Protein AF-A0A9P3PP26-F1 (afdb_monomer)

Sequence (101 aa):
MPSQSNETSLSMTDEQSFSMNPPGIWIFNVGRTRASQIADGPNSEEELLPMFISTLQSIQKKGYIVLSATYSPQGADIFIQTDDEDWDDNVGSTTVTEGPA

Mean predicted aligned error: 13.35 Å

Foldseek 3Di:
DDDDDDPPPPPPPPPPPPPLPAAWEWEFAPEPQPTDIDTAGDPALVCQVVQLVVLVVQCVVVVWAWPDKDDDSRYIYTYTYDPDNCVRVRGGDPPVPPDDD

Structure (mmCIF, N/CA/C/O backbone):
data_AF-A0A9P3PP26-F1
#
_entry.id   AF-A0A9P3PP26-F1
#
loop_
_atom_site.group_PDB
_atom_site.id
_atom_site.type_symbol
_atom_site.label_atom_id
_atom_site.label_alt_id
_atom_site.label_comp_id
_atom_site.label_asym_id
_atom_site.label_entity_id
_atom_site.label_seq_id
_atom_site.pdbx_PDB_ins_code
_atom_site.Cartn_x
_atom_site.Cartn_y
_atom_site.Cartn_z
_atom_site.occupancy
_atom_site.B_iso_or_equiv
_atom_site.auth_seq_id
_atom_site.auth_comp_id
_atom_site.auth_asym_id
_atom_site.auth_atom_id
_atom_site.pdbx_PDB_model_num
ATOM 1 N N . MET A 1 1 ? 42.509 -53.061 -30.540 1.00 43.78 1 MET A N 1
ATOM 2 C CA . MET A 1 1 ? 41.118 -52.696 -30.207 1.00 43.78 1 MET A CA 1
ATOM 3 C C . MET A 1 1 ? 41.161 -51.457 -29.320 1.00 43.78 1 MET A C 1
ATOM 5 O O . MET A 1 1 ? 41.456 -51.620 -28.143 1.00 43.78 1 MET A O 1
ATOM 9 N N . PRO A 1 2 ? 40.993 -50.232 -29.843 1.00 41.47 2 PRO A N 1
ATOM 10 C CA . PRO A 1 2 ? 40.762 -49.070 -28.998 1.00 41.47 2 PRO A CA 1
ATOM 11 C C . PRO A 1 2 ? 39.254 -48.873 -28.796 1.00 41.47 2 PRO A C 1
ATOM 13 O O . PRO A 1 2 ? 38.486 -48.818 -29.755 1.00 41.47 2 PRO A O 1
ATOM 16 N N . SER A 1 3 ? 38.856 -48.827 -27.528 1.00 43.47 3 SER A N 1
ATOM 17 C CA . SER A 1 3 ? 37.501 -48.560 -27.055 1.00 43.47 3 SER A CA 1
ATOM 18 C C . SER A 1 3 ? 37.038 -47.174 -27.507 1.00 43.47 3 SER A C 1
ATOM 20 O O . SER A 1 3 ? 37.686 -46.178 -27.193 1.00 43.47 3 SER A O 1
ATOM 22 N N . GLN A 1 4 ? 35.924 -47.107 -28.237 1.00 43.84 4 GLN A N 1
ATOM 23 C CA . GLN A 1 4 ? 35.222 -45.853 -28.505 1.00 43.84 4 GLN A CA 1
ATOM 24 C C . GLN A 1 4 ? 34.392 -45.492 -27.271 1.00 43.84 4 GLN A C 1
ATOM 26 O O . GLN A 1 4 ? 33.438 -46.189 -26.927 1.00 43.84 4 GLN A O 1
ATOM 31 N N . SER A 1 5 ? 34.784 -44.421 -26.589 1.00 48.56 5 SER A N 1
ATOM 32 C CA . SER A 1 5 ? 33.974 -43.792 -25.551 1.00 48.56 5 SER A CA 1
ATOM 33 C C . SER A 1 5 ? 32.871 -42.985 -26.231 1.00 48.56 5 SER A C 1
ATOM 35 O O . SER A 1 5 ? 33.152 -42.033 -26.952 1.00 48.56 5 SER A O 1
ATOM 37 N N . ASN A 1 6 ? 31.623 -43.403 -26.023 1.00 43.19 6 ASN A N 1
ATOM 38 C CA . ASN A 1 6 ? 30.422 -42.675 -26.421 1.00 43.19 6 ASN A CA 1
ATOM 39 C C . ASN A 1 6 ? 30.389 -41.321 -25.692 1.00 43.19 6 ASN A C 1
ATOM 41 O O . ASN A 1 6 ? 30.181 -41.279 -24.479 1.00 43.19 6 ASN A O 1
ATOM 45 N N . GLU A 1 7 ? 30.568 -40.220 -26.418 1.00 45.91 7 GLU A N 1
ATOM 46 C CA . GLU A 1 7 ? 30.249 -38.881 -25.924 1.00 45.91 7 GLU A CA 1
ATOM 47 C C . GLU A 1 7 ? 28.742 -38.661 -26.084 1.00 45.91 7 GLU A C 1
ATOM 49 O O . GLU A 1 7 ? 28.241 -38.290 -27.145 1.00 45.91 7 GLU A O 1
ATOM 54 N N . THR A 1 8 ? 27.991 -38.941 -25.020 1.00 45.84 8 THR A N 1
ATOM 55 C CA . THR A 1 8 ?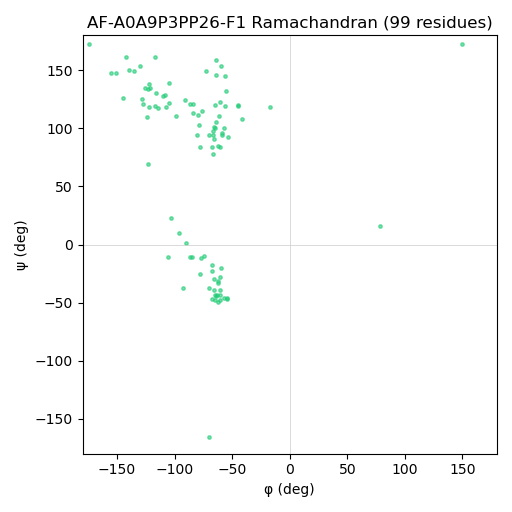 26.588 -38.536 -24.922 1.00 45.84 8 THR A CA 1
ATOM 56 C C . THR A 1 8 ? 26.546 -37.019 -24.752 1.00 45.84 8 THR A C 1
ATOM 58 O O . THR A 1 8 ? 26.671 -36.500 -23.644 1.00 45.84 8 THR A O 1
ATOM 61 N N . SER A 1 9 ? 26.388 -36.306 -25.866 1.00 47.62 9 SER A N 1
ATOM 62 C CA . SER A 1 9 ? 26.085 -34.877 -25.886 1.00 47.62 9 SER A CA 1
ATOM 63 C C . SER A 1 9 ? 24.684 -34.666 -25.308 1.00 47.62 9 SER A C 1
ATOM 65 O O . SER A 1 9 ? 23.682 -34.793 -26.010 1.00 47.62 9 SER A O 1
ATOM 67 N N . LEU A 1 10 ? 24.609 -34.390 -24.006 1.00 48.62 10 LEU A N 1
ATOM 68 C CA . LEU A 1 10 ? 23.396 -33.915 -23.348 1.00 48.62 10 LEU A CA 1
ATOM 69 C C . LEU A 1 10 ? 23.083 -32.517 -23.891 1.00 48.62 10 LEU A C 1
ATOM 71 O O . LEU A 1 10 ? 23.663 -31.524 -23.458 1.00 48.62 10 LEU A O 1
ATOM 75 N N . SER A 1 11 ? 22.180 -32.441 -24.866 1.00 49.34 11 SER A N 1
ATOM 76 C CA . SER A 1 11 ? 21.522 -31.190 -25.226 1.00 49.34 11 SER A CA 1
ATOM 77 C C . SER A 1 11 ? 20.669 -30.756 -24.035 1.00 49.34 11 SER A C 1
ATOM 79 O O . SER A 1 11 ? 19.584 -31.296 -23.820 1.00 49.34 11 SER A O 1
ATOM 81 N N . MET A 1 12 ? 21.176 -29.816 -23.236 1.00 49.38 12 MET A N 1
ATOM 82 C CA . MET A 1 12 ? 20.381 -29.102 -22.239 1.00 49.38 12 MET A CA 1
ATOM 83 C C . MET A 1 12 ? 19.357 -28.222 -22.964 1.00 49.38 12 MET A C 1
ATOM 85 O O . MET A 1 12 ? 19.585 -27.043 -23.216 1.00 49.38 12 MET A O 1
ATOM 89 N N . THR A 1 13 ? 18.229 -28.815 -23.340 1.00 51.56 13 THR A N 1
ATOM 90 C CA . THR A 1 13 ? 16.962 -28.099 -23.486 1.00 51.56 13 THR A CA 1
ATOM 91 C C . THR A 1 13 ? 16.402 -27.883 -22.090 1.00 51.56 13 THR A C 1
ATOM 93 O O . THR A 1 13 ? 15.594 -28.672 -21.618 1.00 51.56 13 THR A O 1
ATOM 96 N N . ASP A 1 14 ? 16.862 -26.825 -21.436 1.00 46.94 14 ASP A N 1
ATOM 97 C CA . ASP A 1 14 ? 16.159 -26.208 -20.316 1.00 46.94 14 ASP A CA 1
ATOM 98 C C . ASP A 1 14 ? 15.949 -24.741 -20.689 1.00 46.94 14 ASP A C 1
ATOM 100 O O . ASP A 1 14 ? 16.541 -23.824 -20.122 1.00 46.94 14 ASP A O 1
ATOM 104 N N . GLU A 1 15 ? 15.083 -24.511 -21.679 1.00 47.72 15 GLU A N 1
ATOM 105 C CA . GLU A 1 15 ? 14.324 -23.264 -21.710 1.00 47.72 15 GLU A CA 1
ATOM 106 C C . GLU A 1 15 ? 13.375 -23.313 -20.510 1.00 47.72 15 GLU A C 1
ATOM 108 O O . GLU A 1 15 ? 12.197 -23.652 -20.620 1.00 47.72 15 GLU A O 1
ATOM 113 N N . GLN A 1 16 ? 13.930 -23.040 -19.324 1.00 44.12 16 GLN A N 1
ATOM 114 C CA . GLN A 1 16 ? 13.152 -22.637 -18.169 1.00 44.12 16 GLN A CA 1
ATOM 115 C C . GLN A 1 16 ? 12.388 -21.402 -18.614 1.00 44.12 16 GLN A C 1
ATOM 117 O O . GLN A 1 16 ? 12.934 -20.302 -18.696 1.00 44.12 16 GLN A O 1
ATOM 122 N N . SER A 1 17 ? 11.118 -21.603 -18.944 1.00 45.25 17 SER A N 1
ATOM 123 C CA . SER A 1 17 ? 10.129 -20.549 -18.977 1.00 45.25 17 SER A CA 1
ATOM 124 C C . SER A 1 17 ? 10.170 -19.878 -17.607 1.00 45.25 17 SER A C 1
ATOM 126 O O . SER A 1 17 ? 9.522 -20.339 -16.663 1.00 45.25 17 SER A O 1
ATOM 128 N N . PHE A 1 18 ? 10.975 -18.824 -17.471 1.00 41.88 18 PHE A N 1
ATOM 129 C CA . PHE A 1 18 ? 10.797 -17.850 -16.414 1.00 41.88 18 PHE A CA 1
ATOM 130 C C . PHE A 1 18 ? 9.390 -17.319 -16.637 1.00 41.88 18 PHE A C 1
ATOM 132 O O . PHE A 1 18 ? 9.154 -16.467 -17.490 1.00 41.88 18 PHE A O 1
ATOM 139 N N . SER A 1 19 ? 8.430 -17.890 -15.916 1.00 42.44 19 SER A N 1
ATOM 140 C CA . SER A 1 19 ? 7.175 -17.222 -15.640 1.00 42.44 19 SER A CA 1
ATOM 141 C C . SER A 1 19 ? 7.574 -15.970 -14.872 1.00 42.44 19 SER A C 1
ATOM 143 O O . SER A 1 19 ? 7.651 -15.995 -13.645 1.00 42.44 19 SER A O 1
ATOM 145 N N . MET A 1 20 ? 7.941 -14.911 -15.600 1.00 48.31 20 MET A N 1
ATOM 146 C CA . MET A 1 20 ? 8.041 -13.560 -15.076 1.00 48.31 20 MET A CA 1
ATOM 147 C C . MET A 1 20 ? 6.627 -13.216 -14.634 1.00 48.31 20 MET A C 1
ATOM 149 O O . MET A 1 20 ? 5.836 -12.675 -15.400 1.00 48.31 20 MET A O 1
ATOM 153 N N . ASN A 1 21 ? 6.276 -13.619 -13.412 1.00 60.00 21 ASN A N 1
ATOM 154 C CA . ASN A 1 21 ? 5.195 -12.954 -12.721 1.00 60.00 21 ASN A CA 1
ATOM 155 C C . ASN A 1 21 ? 5.612 -11.483 -12.685 1.00 60.00 21 ASN A C 1
ATOM 157 O O . ASN A 1 21 ? 6.710 -11.200 -12.193 1.00 60.00 21 ASN A O 1
ATOM 161 N N . PRO A 1 22 ? 4.821 -10.580 -13.282 1.00 65.00 22 PRO A N 1
ATOM 162 C CA . PRO A 1 22 ? 5.158 -9.171 -13.271 1.00 65.00 22 PRO A CA 1
ATOM 163 C C . PRO A 1 22 ? 5.314 -8.712 -11.814 1.00 65.00 22 PRO A C 1
ATOM 165 O O . PRO A 1 22 ? 4.611 -9.231 -10.935 1.00 65.00 22 PRO A O 1
ATOM 168 N N . PRO A 1 23 ? 6.248 -7.787 -11.537 1.00 75.06 23 PRO A N 1
ATOM 169 C CA . PRO A 1 23 ? 6.408 -7.242 -10.200 1.00 75.06 23 PRO A CA 1
ATOM 170 C C . PRO A 1 23 ? 5.073 -6.655 -9.732 1.00 75.06 23 PRO A C 1
ATOM 172 O O . PRO A 1 23 ? 4.398 -5.942 -10.470 1.00 75.06 23 PRO A O 1
ATOM 175 N N . GLY A 1 24 ? 4.677 -6.996 -8.509 1.00 84.38 24 GLY A N 1
ATOM 176 C CA . GLY A 1 24 ? 3.370 -6.654 -7.957 1.00 84.38 24 GLY A CA 1
ATOM 177 C C . GLY A 1 24 ? 3.482 -6.025 -6.580 1.00 84.38 24 GLY A C 1
ATOM 178 O O . GLY A 1 24 ? 4.438 -6.276 -5.847 1.00 84.38 24 GLY A O 1
ATOM 179 N N . ILE A 1 25 ? 2.494 -5.214 -6.234 1.00 86.56 25 ILE A N 1
ATOM 180 C CA . ILE A 1 25 ? 2.277 -4.666 -4.904 1.00 86.56 25 ILE A CA 1
ATOM 181 C C . ILE A 1 25 ? 1.113 -5.418 -4.291 1.00 86.56 25 ILE A C 1
ATOM 183 O O . ILE A 1 25 ? 0.007 -5.418 -4.831 1.00 86.56 25 ILE A O 1
ATOM 187 N N . TRP A 1 26 ? 1.377 -6.031 -3.148 1.00 86.88 26 TRP A N 1
ATOM 188 C CA . TRP A 1 26 ? 0.399 -6.770 -2.379 1.00 86.88 26 TRP A CA 1
ATOM 189 C C . TRP A 1 26 ? 0.047 -6.006 -1.120 1.00 86.88 26 TRP A C 1
ATOM 191 O O . TRP A 1 26 ? 0.926 -5.593 -0.364 1.00 86.88 26 TRP A O 1
ATOM 201 N N . ILE A 1 27 ? -1.245 -5.816 -0.886 1.00 88.06 27 ILE A N 1
ATOM 202 C CA . ILE A 1 27 ? -1.739 -5.109 0.294 1.00 88.06 27 ILE A CA 1
ATOM 203 C C . ILE A 1 27 ? -2.550 -6.080 1.133 1.00 88.06 27 ILE A C 1
ATOM 205 O O . ILE A 1 27 ? -3.429 -6.764 0.613 1.00 88.06 27 ILE A O 1
ATOM 209 N N . PHE A 1 28 ? -2.247 -6.130 2.425 1.00 87.38 28 PHE A N 1
ATOM 210 C CA . PHE A 1 28 ? -2.859 -7.029 3.390 1.00 87.38 28 PHE A CA 1
ATOM 211 C C . PHE A 1 28 ? -3.490 -6.216 4.514 1.00 87.38 28 PHE A C 1
ATOM 213 O O . PHE A 1 28 ? -2.779 -5.546 5.266 1.00 87.38 28 PHE A O 1
ATOM 220 N N . ASN A 1 29 ? -4.806 -6.318 4.687 1.00 87.94 29 ASN A N 1
ATOM 221 C CA . ASN A 1 29 ? -5.446 -5.852 5.914 1.00 87.94 29 ASN A CA 1
ATOM 222 C C . ASN A 1 29 ? -5.369 -6.946 6.985 1.00 87.94 29 ASN A C 1
ATOM 224 O O . ASN A 1 29 ? -5.974 -8.008 6.847 1.00 87.94 29 ASN A O 1
ATOM 228 N N . VAL A 1 30 ? -4.607 -6.701 8.050 1.00 84.94 30 VAL A N 1
ATOM 229 C CA . VAL A 1 30 ? -4.449 -7.643 9.174 1.00 84.94 30 VAL A CA 1
ATOM 230 C C . VAL A 1 30 ? -5.394 -7.342 10.348 1.00 84.94 30 VAL A C 1
ATOM 232 O O . VAL A 1 30 ? -5.243 -7.915 11.428 1.00 84.94 30 VAL A O 1
ATOM 235 N N . GLY A 1 31 ? -6.353 -6.429 10.154 1.00 72.94 31 GLY A N 1
ATOM 236 C CA . GLY A 1 31 ? -7.411 -6.099 11.109 1.00 72.94 31 GLY A CA 1
ATOM 237 C C . GLY A 1 31 ? -8.470 -7.200 11.282 1.00 72.94 31 GLY A C 1
ATOM 238 O O . GLY A 1 31 ? -8.287 -8.357 10.904 1.00 72.94 31 GLY A O 1
ATOM 239 N N . ARG A 1 32 ? -9.612 -6.849 11.896 1.00 63.88 32 ARG A N 1
ATOM 240 C CA . ARG A 1 32 ? -10.734 -7.791 12.129 1.00 63.88 32 ARG A CA 1
ATOM 241 C C . ARG A 1 32 ? -11.425 -8.235 10.837 1.00 63.88 32 ARG A C 1
ATOM 243 O O . ARG A 1 32 ? -12.067 -9.287 10.811 1.00 63.88 32 ARG A O 1
ATOM 250 N N . THR A 1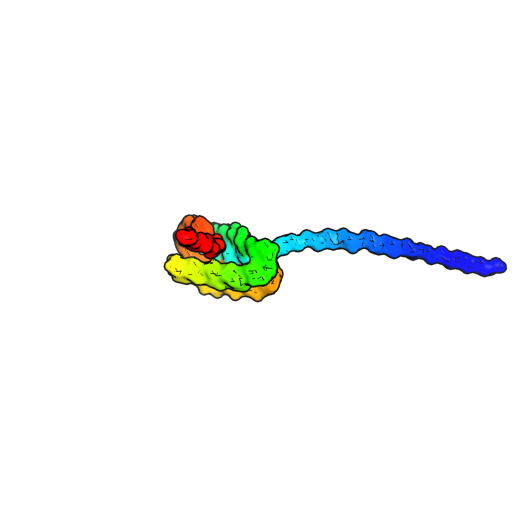 33 ? -11.295 -7.440 9.789 1.00 55.78 33 THR A N 1
ATOM 251 C CA . THR A 1 33 ? -11.791 -7.684 8.442 1.00 55.78 33 THR A CA 1
ATOM 252 C C . THR A 1 33 ? -10.841 -8.653 7.746 1.00 55.78 33 THR A C 1
ATOM 254 O O . THR A 1 33 ? -9.724 -8.305 7.389 1.00 55.78 33 THR A O 1
ATOM 257 N N . ARG A 1 34 ? -11.280 -9.918 7.661 1.00 54.84 34 ARG A N 1
ATOM 258 C CA . ARG A 1 34 ? -10.662 -11.048 6.939 1.00 54.84 34 ARG A CA 1
ATOM 259 C C . ARG A 1 34 ? -9.629 -10.590 5.901 1.00 54.84 34 ARG A C 1
ATOM 261 O O . ARG A 1 34 ? -9.998 -9.897 4.957 1.00 54.84 34 ARG A O 1
ATOM 268 N N . ALA A 1 35 ? -8.376 -11.012 6.082 1.00 55.72 35 ALA A N 1
ATOM 269 C CA . ALA A 1 35 ? -7.256 -10.680 5.207 1.00 55.72 35 ALA A CA 1
ATOM 270 C C . ALA A 1 35 ? -7.660 -10.746 3.729 1.00 55.72 35 ALA A C 1
ATOM 272 O O . ALA A 1 35 ? -7.901 -11.829 3.198 1.00 55.72 35 ALA A O 1
ATOM 273 N N . SER A 1 36 ? -7.774 -9.578 3.099 1.00 62.72 36 SER A N 1
ATOM 274 C CA . SER A 1 36 ? -7.989 -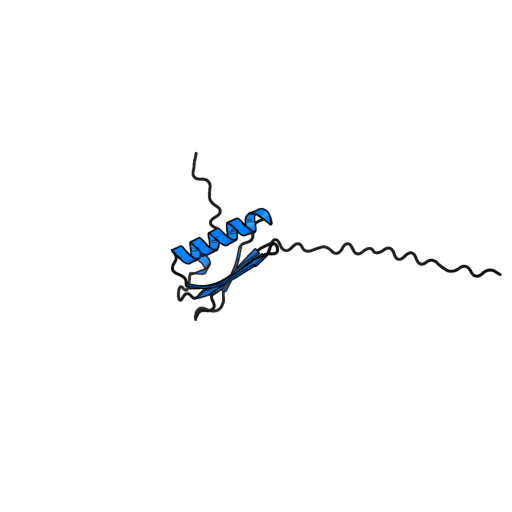9.456 1.659 1.00 62.72 36 SER A CA 1
ATOM 275 C C . SER A 1 36 ? -6.670 -9.026 1.028 1.00 62.72 36 SER A C 1
ATOM 277 O O . SER A 1 36 ? -5.907 -8.272 1.633 1.00 62.72 36 SER A O 1
ATOM 279 N N . GLN A 1 37 ? -6.369 -9.621 -0.122 1.00 65.56 37 GLN A N 1
ATOM 280 C CA . GLN A 1 37 ? -5.119 -9.474 -0.856 1.00 65.56 37 GLN A CA 1
ATOM 281 C C . GLN A 1 37 ? -5.457 -8.838 -2.198 1.00 65.56 37 GLN A C 1
ATOM 283 O O . GLN A 1 37 ? -6.198 -9.425 -2.985 1.00 65.56 37 GLN A O 1
ATOM 288 N N . ILE A 1 38 ? -4.894 -7.666 -2.460 1.00 67.38 38 ILE A N 1
ATOM 289 C CA . ILE A 1 38 ? -4.999 -6.995 -3.758 1.00 67.38 38 ILE A CA 1
ATOM 290 C C . ILE A 1 38 ? -3.621 -7.047 -4.389 1.00 67.38 38 ILE A C 1
ATOM 292 O O . ILE A 1 38 ? -2.650 -6.681 -3.729 1.00 67.38 38 ILE A O 1
ATOM 296 N N . ALA A 1 39 ? -3.545 -7.538 -5.624 1.00 68.12 39 ALA A N 1
ATOM 297 C CA . ALA A 1 39 ? -2.356 -7.428 -6.456 1.00 68.12 39 ALA A CA 1
ATOM 298 C C . ALA A 1 39 ? -2.562 -6.264 -7.417 1.00 68.12 39 ALA A C 1
ATOM 300 O O . ALA A 1 39 ? -3.358 -6.382 -8.346 1.00 68.12 39 ALA A O 1
ATOM 301 N N . ASP A 1 40 ? -1.818 -5.184 -7.216 1.00 66.69 40 ASP A N 1
ATOM 302 C CA . ASP A 1 40 ? -1.651 -4.138 -8.221 1.00 66.69 40 ASP A CA 1
ATOM 303 C C . ASP A 1 40 ? -0.189 -4.134 -8.640 1.00 66.69 40 ASP A C 1
ATOM 305 O O . ASP A 1 40 ? 0.697 -3.921 -7.818 1.00 66.69 40 ASP A O 1
ATOM 309 N N . GLY A 1 41 ? 0.090 -4.422 -9.906 1.00 64.81 41 GLY A N 1
ATOM 310 C CA . GLY A 1 41 ? 1.454 -4.493 -10.415 1.00 64.81 41 GLY A CA 1
ATOM 311 C C . GLY A 1 41 ? 1.640 -3.585 -11.619 1.00 64.81 41 GLY A C 1
A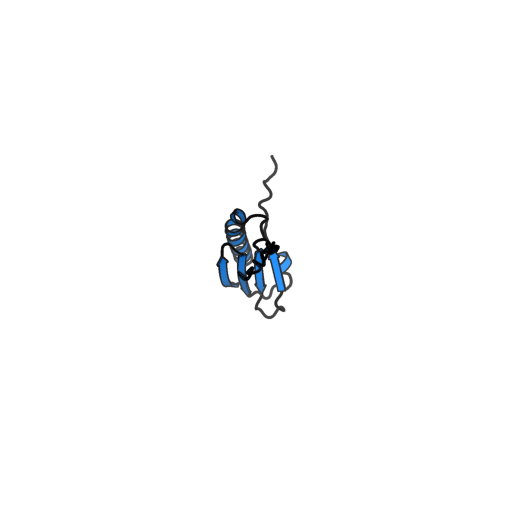TOM 312 O O . GLY A 1 41 ? 0.787 -3.595 -12.510 1.00 64.81 41 GLY A O 1
ATOM 313 N N . PRO A 1 42 ? 2.725 -2.802 -11.685 1.00 68.25 42 PRO A N 1
ATOM 314 C CA . PRO A 1 42 ? 3.095 -2.157 -12.933 1.00 68.25 42 PRO A CA 1
ATOM 315 C C . PRO A 1 42 ? 3.458 -3.184 -14.013 1.00 68.25 42 PRO A C 1
ATOM 317 O O . PRO A 1 42 ? 3.887 -4.303 -13.730 1.00 68.25 42 PRO A O 1
ATOM 320 N N . ASN A 1 43 ? 3.383 -2.762 -15.276 1.00 68.19 43 ASN A N 1
ATOM 321 C CA . ASN A 1 43 ? 3.861 -3.580 -16.397 1.00 68.19 43 ASN A CA 1
ATOM 322 C C . ASN A 1 43 ? 5.400 -3.610 -16.490 1.00 68.19 43 ASN A C 1
ATOM 324 O O . ASN A 1 43 ? 5.951 -4.370 -17.286 1.00 68.19 43 ASN A O 1
ATOM 328 N N . SER A 1 44 ? 6.094 -2.772 -15.710 1.00 72.19 44 SER A N 1
ATOM 329 C CA . SER A 1 44 ? 7.550 -2.635 -15.706 1.00 72.19 44 SER A CA 1
ATOM 330 C C . SER A 1 44 ? 8.113 -2.468 -14.288 1.00 72.19 44 SER A C 1
ATOM 332 O O . SER A 1 44 ? 7.473 -1.898 -13.406 1.00 72.19 44 SER A O 1
ATOM 334 N N . GLU A 1 45 ? 9.346 -2.934 -14.061 1.00 75.69 45 GLU A N 1
ATOM 335 C CA . GLU A 1 45 ? 10.047 -2.771 -12.774 1.00 75.69 45 GLU A CA 1
ATOM 336 C C . GLU A 1 45 ? 10.285 -1.291 -12.414 1.00 75.69 45 GLU A C 1
ATOM 338 O O . GLU A 1 45 ? 10.270 -0.924 -11.239 1.00 75.69 45 GLU A O 1
ATOM 343 N N . GLU A 1 46 ? 10.463 -0.423 -13.415 1.00 81.25 46 GLU A N 1
ATOM 344 C CA . GLU A 1 46 ? 10.716 1.014 -13.230 1.00 81.25 46 GLU A CA 1
ATOM 345 C C . GLU A 1 46 ? 9.517 1.751 -12.613 1.00 81.25 46 GLU A C 1
ATOM 347 O O . GLU A 1 46 ? 9.682 2.723 -11.873 1.00 81.25 46 GLU A O 1
ATOM 352 N N . GLU A 1 47 ? 8.305 1.262 -12.870 1.00 84.38 47 GLU A N 1
ATOM 353 C CA . GLU A 1 47 ? 7.057 1.824 -12.352 1.00 84.38 47 GLU A CA 1
ATOM 354 C C . GLU A 1 47 ? 6.703 1.309 -10.944 1.00 84.38 47 GLU A C 1
ATOM 356 O O . GLU A 1 47 ? 5.831 1.881 -10.283 1.00 84.38 47 GLU A O 1
ATOM 361 N N . LEU A 1 48 ? 7.405 0.287 -10.434 1.00 86.31 48 LEU A N 1
ATOM 362 C CA . LEU A 1 48 ? 7.083 -0.349 -9.151 1.00 86.31 48 LEU A CA 1
ATOM 363 C C . LEU A 1 48 ? 7.321 0.576 -7.964 1.00 86.31 48 LEU A C 1
ATOM 365 O O . LEU A 1 48 ? 6.461 0.695 -7.094 1.00 86.31 48 LEU A O 1
ATOM 369 N N . LEU A 1 49 ? 8.470 1.253 -7.921 1.00 88.06 49 LEU A N 1
ATOM 370 C CA . LEU A 1 49 ? 8.779 2.181 -6.834 1.00 88.06 49 LEU A CA 1
ATOM 371 C C . LEU A 1 49 ? 7.826 3.394 -6.818 1.00 88.06 49 LEU A C 1
ATOM 373 O O . LEU A 1 49 ? 7.288 3.693 -5.747 1.00 88.06 49 LEU A O 1
ATOM 377 N N . PRO A 1 50 ? 7.556 4.075 -7.954 1.00 88.81 50 PRO A N 1
ATOM 378 C CA . PRO A 1 50 ? 6.521 5.106 -8.018 1.00 88.81 50 PRO A CA 1
ATOM 379 C C . PRO A 1 50 ? 5.146 4.615 -7.553 1.00 88.81 50 PRO A C 1
ATOM 381 O O . PRO A 1 50 ? 4.498 5.293 -6.750 1.00 88.81 50 PRO A O 1
ATOM 384 N N . MET A 1 51 ? 4.712 3.435 -8.008 1.00 87.56 51 MET A N 1
ATOM 385 C CA . MET A 1 51 ? 3.418 2.871 -7.627 1.00 87.56 51 MET A CA 1
ATOM 386 C C . MET A 1 51 ? 3.373 2.546 -6.128 1.00 87.56 51 MET A C 1
ATOM 388 O O . MET A 1 51 ? 2.426 2.939 -5.455 1.00 87.56 51 MET A O 1
ATOM 392 N N . PHE A 1 52 ? 4.430 1.952 -5.571 1.00 89.62 52 PHE A N 1
ATOM 393 C CA . PHE A 1 52 ? 4.560 1.672 -4.138 1.00 89.62 52 PHE A CA 1
ATOM 394 C C . PHE A 1 52 ? 4.429 2.929 -3.279 1.00 89.62 52 PHE A C 1
ATOM 396 O O . PHE A 1 52 ? 3.669 2.947 -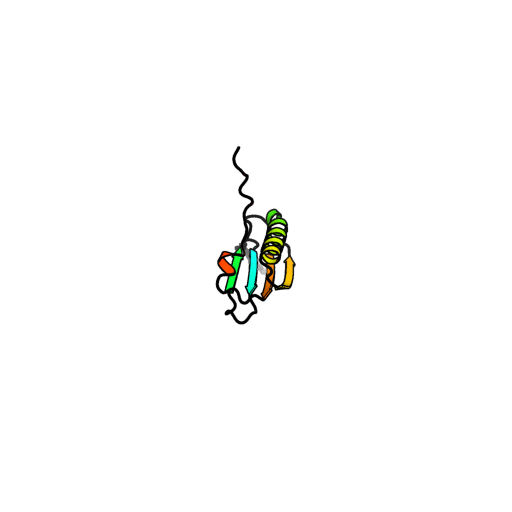2.307 1.00 89.62 52 PHE A O 1
ATOM 403 N N . ILE A 1 53 ? 5.106 4.009 -3.667 1.00 91.56 53 ILE A N 1
ATOM 404 C CA . ILE A 1 53 ? 5.003 5.297 -2.974 1.00 91.56 53 ILE A CA 1
ATOM 405 C C . ILE A 1 53 ? 3.577 5.859 -3.082 1.00 91.56 53 ILE A C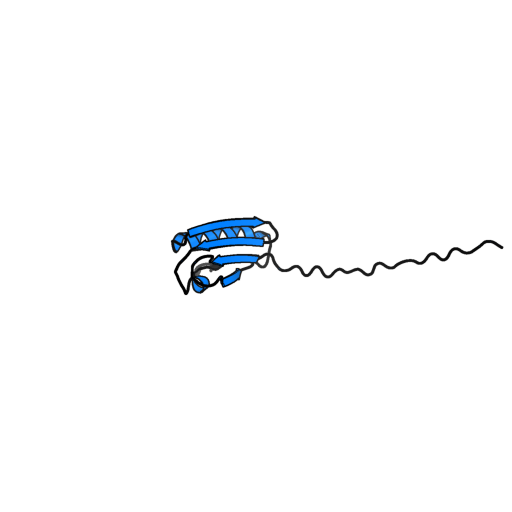 1
ATOM 407 O O . ILE A 1 53 ? 3.027 6.320 -2.079 1.00 91.56 53 ILE A O 1
ATOM 411 N N . SER A 1 54 ? 2.965 5.806 -4.269 1.00 90.19 54 SER A N 1
ATOM 412 C CA . SER A 1 54 ? 1.593 6.281 -4.504 1.00 90.19 54 SER A CA 1
ATOM 413 C C . SER A 1 54 ? 0.571 5.526 -3.647 1.00 90.19 54 SER A C 1
ATOM 415 O O . SER A 1 54 ? -0.276 6.135 -2.987 1.00 90.19 54 SER A O 1
ATOM 417 N N . THR A 1 55 ? 0.713 4.203 -3.562 1.00 89.44 55 THR A N 1
ATOM 418 C CA . THR A 1 55 ? -0.118 3.336 -2.724 1.00 89.44 55 THR A CA 1
ATOM 419 C C . THR A 1 55 ? 0.001 3.715 -1.248 1.00 89.44 55 THR A C 1
ATOM 421 O O . THR A 1 55 ? -1.017 3.930 -0.588 1.00 89.44 55 THR A O 1
ATOM 424 N N . LEU A 1 56 ? 1.221 3.901 -0.729 1.00 92.31 56 LEU A N 1
ATOM 425 C CA . LEU A 1 56 ? 1.431 4.349 0.655 1.00 92.31 56 LEU A CA 1
ATOM 426 C C . LEU A 1 56 ? 0.802 5.723 0.931 1.00 92.31 56 LEU A C 1
ATOM 428 O O . LEU A 1 56 ? 0.209 5.930 1.991 1.00 92.31 56 LEU A O 1
ATOM 432 N N . GLN A 1 57 ? 0.881 6.655 -0.021 1.00 92.00 57 GLN A N 1
ATOM 433 C CA . GLN A 1 57 ? 0.222 7.957 0.100 1.00 92.00 57 GLN A CA 1
ATOM 434 C C . GLN A 1 57 ? -1.306 7.835 0.112 1.00 92.00 57 GLN A C 1
ATOM 436 O O . GLN A 1 57 ? -1.962 8.562 0.860 1.00 92.00 57 GLN A O 1
ATOM 441 N N . SER A 1 58 ? -1.883 6.940 -0.695 1.00 89.62 58 SER A N 1
ATOM 442 C CA . SER A 1 58 ? -3.328 6.677 -0.694 1.00 89.62 58 SER A CA 1
ATOM 443 C C . SER A 1 58 ? -3.786 6.136 0.662 1.00 89.62 58 SER A C 1
ATOM 445 O O . SER A 1 58 ? -4.674 6.716 1.292 1.00 89.62 58 SER A O 1
ATOM 447 N N . ILE A 1 59 ? -3.089 5.117 1.174 1.00 90.56 59 ILE A N 1
ATOM 448 C CA . ILE A 1 59 ? -3.324 4.527 2.501 1.00 90.56 59 ILE A CA 1
ATOM 449 C C . ILE A 1 59 ? -3.272 5.609 3.589 1.00 90.56 59 ILE A C 1
ATOM 451 O O . ILE A 1 59 ? -4.175 5.707 4.423 1.00 90.56 59 ILE A O 1
ATOM 455 N N . GLN A 1 60 ? -2.254 6.474 3.546 1.00 90.44 60 GLN A N 1
ATOM 456 C CA . GLN A 1 60 ? -2.107 7.571 4.501 1.00 90.44 60 GLN A CA 1
ATOM 457 C C . GLN A 1 60 ? -3.260 8.583 4.411 1.00 90.44 60 GLN A C 1
ATOM 459 O O . GLN A 1 60 ? -3.782 9.002 5.444 1.00 90.44 60 GLN A O 1
ATOM 464 N N . LYS A 1 61 ? -3.683 8.974 3.200 1.00 90.31 61 LYS A N 1
ATOM 465 C CA . LYS A 1 61 ? -4.810 9.906 2.990 1.00 90.31 61 LYS A CA 1
ATOM 466 C C . LYS A 1 61 ? -6.129 9.354 3.527 1.00 90.31 61 LYS A C 1
ATOM 468 O O . LYS A 1 61 ? -6.957 10.131 3.994 1.00 90.31 61 LYS A O 1
ATOM 473 N N . LYS A 1 62 ? -6.317 8.035 3.462 1.00 89.06 62 LYS A N 1
ATOM 474 C CA . LYS A 1 62 ? -7.492 7.340 4.005 1.00 89.06 62 LYS A CA 1
ATOM 475 C C . LYS A 1 62 ? -7.445 7.179 5.530 1.00 89.06 62 LYS A C 1
ATOM 477 O O . LYS A 1 62 ? -8.461 6.862 6.137 1.00 89.06 62 LYS A O 1
ATOM 482 N N . 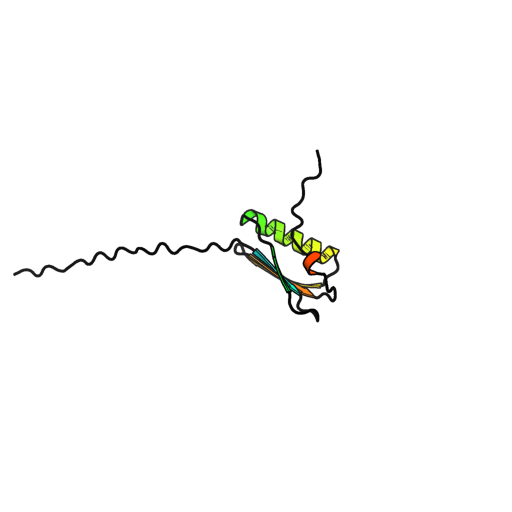GLY A 1 63 ? -6.297 7.440 6.157 1.00 90.69 63 GLY A N 1
ATOM 483 C CA . GLY A 1 63 ? -6.121 7.338 7.606 1.00 90.69 63 GLY A CA 1
ATOM 484 C C . GLY A 1 63 ? -5.937 5.906 8.109 1.00 90.69 63 GLY A C 1
ATOM 485 O O . GLY A 1 63 ? -6.060 5.666 9.309 1.00 90.69 63 GLY A O 1
ATOM 486 N N . TYR A 1 64 ? -5.638 4.957 7.219 1.00 91.19 64 TYR A N 1
ATOM 487 C CA . TYR A 1 64 ? -5.341 3.581 7.605 1.00 91.19 64 TYR A CA 1
ATOM 488 C C . TYR A 1 64 ? -3.959 3.491 8.265 1.00 91.19 64 TYR A C 1
ATOM 490 O O . TYR A 1 64 ? -3.036 4.245 7.938 1.00 91.19 64 TYR A O 1
ATOM 498 N N . ILE A 1 65 ? -3.797 2.548 9.192 1.00 92.25 65 ILE A N 1
ATOM 499 C CA . ILE A 1 65 ? -2.533 2.353 9.906 1.00 92.25 65 ILE A CA 1
ATOM 500 C C . ILE A 1 65 ? -1.644 1.424 9.083 1.00 92.25 65 ILE A C 1
ATOM 502 O O . ILE A 1 65 ? -2.017 0.281 8.849 1.00 92.25 65 ILE A O 1
ATOM 506 N N . VAL A 1 66 ? -0.453 1.877 8.689 1.00 93.31 66 VAL A N 1
ATOM 507 C CA . VAL A 1 66 ? 0.581 1.002 8.109 1.00 93.31 66 VAL A CA 1
ATOM 508 C C . VAL A 1 66 ? 1.357 0.341 9.243 1.00 93.31 66 VAL A C 1
ATOM 510 O O . VAL A 1 66 ? 1.969 1.028 10.060 1.00 93.31 66 VAL A O 1
ATOM 513 N N . LEU A 1 67 ? 1.350 -0.989 9.287 1.00 93.19 67 LEU A N 1
ATOM 514 C CA . LEU A 1 67 ? 2.111 -1.771 10.264 1.00 93.19 67 LEU A CA 1
ATOM 515 C C . LEU A 1 67 ? 3.490 -2.164 9.735 1.00 93.19 67 LEU A C 1
ATOM 517 O O . LEU A 1 67 ? 4.461 -2.190 10.488 1.00 93.19 67 LEU A O 1
ATOM 521 N N . SER A 1 68 ? 3.567 -2.4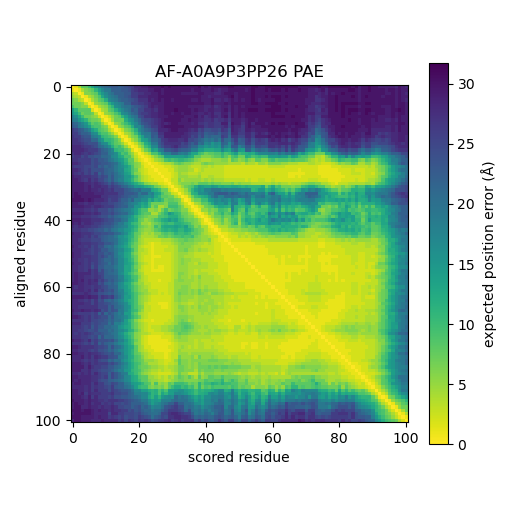89 8.445 1.00 93.25 68 SER A N 1
ATOM 522 C CA . SER A 1 68 ? 4.803 -2.863 7.762 1.00 93.25 68 SER A CA 1
ATOM 523 C C . SER A 1 68 ? 4.677 -2.574 6.272 1.00 93.25 68 SER A C 1
ATOM 525 O O . SER A 1 68 ? 3.593 -2.693 5.705 1.00 93.25 68 SER A O 1
ATOM 527 N N . ALA A 1 69 ? 5.783 -2.210 5.635 1.00 93.69 69 ALA A N 1
ATOM 528 C CA . ALA A 1 69 ? 5.869 -2.075 4.191 1.00 93.69 69 ALA A CA 1
ATOM 529 C C . ALA A 1 69 ? 7.267 -2.507 3.741 1.00 93.69 69 ALA A C 1
ATOM 531 O O . ALA A 1 69 ? 8.269 -2.009 4.258 1.00 93.69 69 ALA A O 1
ATOM 532 N N . THR A 1 70 ? 7.331 -3.446 2.804 1.00 94.25 70 THR A N 1
ATOM 533 C CA . THR A 1 70 ? 8.576 -3.990 2.257 1.00 94.25 70 THR A CA 1
ATOM 534 C C . THR A 1 70 ? 8.594 -3.763 0.759 1.00 94.25 70 THR A C 1
ATOM 536 O O . THR A 1 70 ? 7.604 -4.011 0.081 1.00 94.25 70 THR A O 1
ATOM 539 N N . TYR A 1 71 ? 9.728 -3.297 0.247 1.00 92.31 71 TYR A N 1
ATOM 540 C CA . TYR A 1 71 ? 9.944 -3.071 -1.174 1.00 92.31 71 TYR A CA 1
ATOM 541 C C . TYR A 1 71 ? 11.145 -3.885 -1.651 1.00 92.31 71 TYR A C 1
ATOM 543 O O . TYR A 1 71 ? 12.189 -3.915 -0.994 1.00 92.31 71 TYR A O 1
ATOM 551 N N . SER A 1 72 ? 11.007 -4.489 -2.825 1.00 89.88 72 SER A N 1
ATOM 552 C CA . SER A 1 72 ? 12.084 -5.107 -3.588 1.00 89.88 72 SER A CA 1
ATOM 553 C C . SER A 1 72 ? 11.868 -4.840 -5.081 1.00 89.88 72 SER A C 1
ATOM 555 O O . SER A 1 72 ? 10.740 -4.566 -5.487 1.00 89.88 72 SER A O 1
ATOM 557 N N . PRO A 1 73 ? 12.898 -4.969 -5.932 1.00 83.00 73 PRO A N 1
ATOM 558 C CA . PRO A 1 73 ? 12.705 -4.896 -7.381 1.00 83.00 73 PRO A CA 1
ATOM 559 C C . PRO A 1 73 ? 11.749 -5.971 -7.931 1.00 83.00 73 PRO A C 1
ATOM 561 O O . PRO A 1 73 ? 11.203 -5.808 -9.013 1.00 83.00 73 PRO A O 1
ATOM 564 N N . GLN A 1 74 ? 11.525 -7.062 -7.187 1.00 83.06 74 GLN A N 1
ATOM 565 C CA . GLN A 1 74 ? 10.641 -8.164 -7.582 1.00 83.06 74 GLN A CA 1
ATOM 566 C C . GLN A 1 74 ? 9.173 -7.936 -7.184 1.00 83.06 74 GLN A C 1
ATOM 568 O O . GLN A 1 74 ? 8.301 -8.700 -7.592 1.00 83.06 74 GLN A O 1
ATOM 573 N N . GLY A 1 75 ? 8.890 -6.920 -6.368 1.00 87.12 75 GLY A N 1
ATOM 574 C CA . GLY A 1 75 ? 7.565 -6.678 -5.810 1.00 87.12 75 GLY A CA 1
ATOM 575 C C . GLY A 1 75 ? 7.616 -6.005 -4.444 1.00 87.12 75 GLY A C 1
ATOM 576 O O . GLY A 1 75 ? 8.683 -5.842 -3.840 1.00 87.12 75 GLY A O 1
ATOM 577 N N .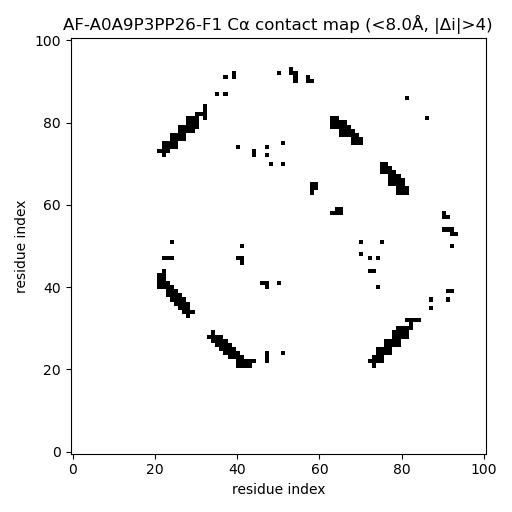 ALA A 1 76 ? 6.448 -5.619 -3.951 1.00 89.50 76 ALA A N 1
ATOM 578 C CA . ALA A 1 76 ? 6.290 -4.976 -2.661 1.00 89.50 76 ALA A CA 1
ATOM 579 C C . ALA A 1 76 ? 5.120 -5.569 -1.876 1.00 89.50 76 ALA A C 1
ATOM 581 O O . ALA A 1 76 ? 4.110 -5.960 -2.451 1.00 89.50 76 ALA A O 1
ATOM 582 N N . ASP A 1 77 ? 5.247 -5.563 -0.556 1.00 91.00 77 ASP A N 1
ATOM 583 C CA . ASP A 1 77 ? 4.212 -5.999 0.375 1.00 91.00 77 ASP A CA 1
ATOM 584 C C . ASP A 1 77 ? 3.899 -4.860 1.344 1.00 91.00 77 ASP A C 1
ATOM 586 O O . ASP A 1 77 ? 4.807 -4.242 1.906 1.00 91.00 77 ASP A O 1
ATOM 590 N N . ILE A 1 78 ? 2.620 -4.585 1.578 1.00 92.00 78 ILE A N 1
ATOM 591 C CA . ILE A 1 78 ? 2.149 -3.563 2.510 1.00 92.00 78 ILE A CA 1
ATOM 592 C C . ILE A 1 78 ? 1.127 -4.195 3.449 1.00 92.00 78 ILE A C 1
ATOM 594 O O . ILE A 1 78 ? 0.117 -4.740 3.022 1.00 92.00 78 ILE A O 1
ATOM 598 N N . PHE A 1 79 ? 1.365 -4.082 4.749 1.00 91.44 79 PHE A N 1
ATOM 599 C CA . PHE A 1 79 ? 0.468 -4.556 5.794 1.00 91.44 79 PHE A CA 1
ATOM 600 C C . PHE A 1 79 ? -0.186 -3.356 6.461 1.00 91.44 79 PHE A C 1
ATOM 602 O O . PHE A 1 79 ? 0.498 -2.518 7.060 1.00 91.44 79 PHE A O 1
ATOM 609 N N . ILE A 1 80 ? -1.509 -3.291 6.372 1.00 91.44 80 ILE A N 1
ATOM 610 C CA . ILE A 1 80 ? -2.323 -2.238 6.965 1.00 91.44 80 ILE A CA 1
ATOM 611 C C . ILE A 1 80 ? -3.263 -2.798 8.027 1.00 91.44 80 ILE A C 1
ATOM 613 O O . ILE A 1 80 ? -3.564 -3.989 8.067 1.00 91.44 80 ILE A O 1
ATOM 617 N N . GLN A 1 81 ? -3.760 -1.910 8.874 1.00 90.50 81 GLN A N 1
ATOM 618 C CA . GLN A 1 81 ? -4.850 -2.177 9.792 1.00 90.50 81 GLN A CA 1
ATOM 619 C C . GLN A 1 81 ? -5.920 -1.104 9.605 1.00 90.50 81 GLN A C 1
ATOM 621 O O . GLN A 1 81 ? -5.660 0.090 9.784 1.00 90.50 81 GLN A O 1
ATOM 626 N N . THR A 1 82 ? -7.126 -1.547 9.257 1.00 87.94 82 THR A N 1
ATOM 627 C CA . THR A 1 82 ? -8.321 -0.705 9.177 1.00 87.94 82 THR A CA 1
ATOM 628 C C . THR A 1 82 ? -9.577 -1.531 9.459 1.00 87.94 82 THR A C 1
ATOM 630 O O . THR A 1 82 ? -9.620 -2.719 9.137 1.00 87.94 82 THR A O 1
ATOM 633 N N . ASP A 1 83 ? -10.580 -0.899 10.072 1.00 88.19 83 ASP A N 1
ATOM 634 C CA . ASP A 1 83 ? -11.924 -1.464 10.269 1.00 88.19 83 ASP A CA 1
ATOM 635 C C . ASP A 1 83 ? -12.866 -1.136 9.090 1.00 88.19 83 ASP A C 1
ATOM 637 O O . ASP A 1 83 ? -14.035 -1.508 9.116 1.00 88.19 83 ASP A O 1
ATOM 641 N N . ASP A 1 84 ? -12.366 -0.430 8.071 1.00 85.56 84 ASP A N 1
ATOM 642 C CA . ASP A 1 84 ? -13.069 -0.191 6.810 1.00 85.56 84 ASP A CA 1
ATOM 643 C C . ASP A 1 84 ? -13.276 -1.525 6.072 1.00 85.56 84 ASP A C 1
ATOM 645 O O . ASP A 1 84 ? -12.308 -2.241 5.798 1.00 85.56 84 ASP A O 1
ATOM 649 N N . GLU A 1 85 ? -14.535 -1.887 5.816 1.00 82.94 85 GLU A N 1
ATOM 650 C CA . GLU A 1 85 ? -14.904 -3.131 5.129 1.00 82.94 85 GLU A CA 1
ATOM 651 C C . GLU A 1 85 ? -14.696 -3.031 3.613 1.00 82.94 85 GLU A C 1
ATOM 653 O O . GLU A 1 85 ? -14.410 -4.053 2.997 1.00 82.94 85 GLU A O 1
ATOM 658 N N . ASP A 1 86 ? -14.730 -1.813 3.060 1.00 83.06 86 ASP A N 1
ATOM 659 C CA . ASP A 1 86 ? -14.584 -1.517 1.628 1.00 83.06 86 ASP A CA 1
ATOM 660 C C . ASP A 1 86 ? -13.173 -0.977 1.316 1.00 83.06 86 ASP A C 1
ATOM 662 O O . ASP A 1 86 ? -12.952 -0.221 0.365 1.00 83.06 86 ASP A O 1
ATOM 666 N N . TRP A 1 87 ? -12.190 -1.271 2.174 1.00 83.44 87 TRP A N 1
ATOM 667 C CA . TRP A 1 87 ? -10.839 -0.716 2.051 1.00 83.44 87 TRP A CA 1
ATOM 668 C C . TRP A 1 87 ? -10.166 -1.095 0.727 1.00 83.44 87 TRP A C 1
ATOM 670 O O . TRP A 1 87 ? -9.323 -0.347 0.235 1.00 83.44 87 TRP A O 1
ATOM 680 N N . ASP A 1 88 ? -10.523 -2.235 0.149 1.00 80.44 88 ASP A N 1
ATOM 681 C CA . ASP A 1 88 ? -9.946 -2.764 -1.078 1.00 80.44 88 ASP A CA 1
ATOM 682 C C . ASP A 1 88 ? -10.335 -1.961 -2.321 1.00 80.44 88 ASP A C 1
ATOM 684 O O . ASP A 1 88 ? -9.479 -1.668 -3.153 1.00 80.44 88 ASP A O 1
ATOM 688 N N . ASP A 1 89 ? -11.567 -1.464 -2.384 1.00 77.44 89 ASP A N 1
ATOM 689 C CA . ASP A 1 89 ? -11.995 -0.510 -3.418 1.00 77.44 89 ASP A CA 1
ATOM 690 C C . ASP A 1 89 ? -11.314 0.866 -3.279 1.00 77.44 89 ASP A C 1
ATOM 692 O O . ASP A 1 89 ? -11.319 1.699 -4.191 1.00 77.44 89 ASP A O 1
ATOM 696 N N . ASN A 1 90 ? -10.741 1.136 -2.106 1.00 72.12 90 ASN A N 1
ATOM 697 C CA . ASN A 1 90 ? -10.218 2.439 -1.715 1.00 72.12 90 ASN A CA 1
ATOM 698 C C . ASN A 1 90 ? -8.688 2.522 -1.714 1.00 72.12 90 ASN A C 1
ATOM 700 O O . ASN A 1 90 ? -8.144 3.631 -1.603 1.00 72.12 90 ASN A O 1
ATOM 704 N N . VAL A 1 91 ? -8.001 1.386 -1.838 1.00 69.44 91 VAL A N 1
ATOM 705 C CA . VAL A 1 91 ? -6.543 1.299 -1.894 1.00 69.44 91 VAL A CA 1
ATOM 706 C C . VAL A 1 91 ? -6.133 0.571 -3.164 1.00 69.44 91 VAL A C 1
ATOM 708 O O . VAL A 1 91 ? -6.279 -0.635 -3.281 1.00 69.44 91 VAL A O 1
ATOM 711 N N . GLY A 1 92 ? -5.554 1.314 -4.097 1.00 63.88 92 GLY A N 1
ATOM 712 C CA . GLY A 1 92 ? -5.046 0.771 -5.347 1.00 63.88 92 GLY A CA 1
ATOM 713 C C . GLY A 1 92 ? -4.319 1.842 -6.140 1.00 63.88 92 GLY A C 1
ATOM 714 O O . GLY A 1 92 ? -4.313 3.024 -5.757 1.00 63.88 92 GLY A O 1
ATOM 715 N N . SER A 1 93 ? -3.680 1.433 -7.231 1.00 56.38 93 SER A N 1
ATOM 716 C CA . SER A 1 93 ? -2.968 2.359 -8.099 1.00 56.38 93 SER A CA 1
ATOM 717 C C . SER A 1 93 ? -3.974 3.310 -8.756 1.00 56.38 93 SER A C 1
ATOM 719 O O . SER A 1 93 ? -4.653 2.999 -9.733 1.00 56.38 93 SER A O 1
ATOM 721 N N . THR A 1 94 ? -4.077 4.535 -8.240 1.00 51.41 94 THR A N 1
ATOM 722 C CA . THR A 1 94 ? -4.450 5.638 -9.117 1.00 51.41 94 THR A CA 1
ATOM 723 C C . THR A 1 94 ? -3.283 5.772 -10.078 1.00 51.41 94 THR A C 1
ATOM 725 O O . THR A 1 94 ? -2.310 6.471 -9.775 1.00 51.41 94 THR A O 1
ATOM 728 N N . THR A 1 95 ? -3.346 5.074 -11.217 1.00 43.53 95 THR A N 1
ATOM 729 C CA . THR A 1 95 ? -2.655 5.543 -12.414 1.00 43.53 95 THR A CA 1
ATOM 730 C C . THR A 1 95 ? -2.963 7.024 -12.476 1.00 43.53 95 THR A C 1
ATOM 732 O O . THR A 1 95 ? -4.136 7.406 -12.429 1.00 43.53 95 THR A O 1
ATOM 735 N N . VAL A 1 96 ? -1.930 7.857 -12.441 1.00 44.16 96 VAL A N 1
ATOM 736 C CA . VAL A 1 96 ? -2.089 9.290 -12.631 1.00 44.16 96 VAL A CA 1
ATOM 737 C C . VAL A 1 96 ? -2.712 9.432 -14.014 1.00 44.16 96 VAL A C 1
ATOM 739 O O . VAL A 1 96 ? -2.014 9.365 -15.018 1.00 44.16 96 VAL A O 1
ATOM 742 N N . THR A 1 97 ? -4.038 9.514 -14.080 1.00 42.81 97 THR A N 1
ATOM 743 C CA . THR A 1 97 ? -4.736 9.870 -15.302 1.00 42.81 97 THR A CA 1
ATOM 744 C C . THR A 1 97 ? -4.283 11.289 -15.571 1.00 42.81 97 THR A C 1
ATOM 746 O O . THR A 1 97 ? -4.643 12.202 -14.823 1.00 42.81 97 THR A O 1
ATOM 749 N N . GLU A 1 98 ? -3.410 11.452 -16.564 1.00 43.91 98 GLU A N 1
ATOM 750 C CA . GLU A 1 98 ? -3.072 12.756 -17.114 1.00 43.91 98 GLU A CA 1
ATOM 751 C C . GLU A 1 98 ? -4.381 13.531 -17.301 1.00 43.91 98 GLU A C 1
ATOM 753 O O . GLU A 1 98 ? -5.316 13.071 -17.962 1.00 43.91 98 GLU A O 1
ATOM 758 N N . GLY A 1 99 ? -4.488 14.665 -16.606 1.00 32.00 99 GLY A N 1
ATOM 759 C CA . GLY A 1 99 ? -5.644 15.544 -16.705 1.00 32.00 99 GLY A CA 1
ATOM 760 C C . GLY A 1 99 ? -5.820 16.047 -18.143 1.00 32.00 99 GLY A C 1
ATOM 761 O O . GLY A 1 99 ? -4.844 16.108 -18.893 1.00 32.00 99 GLY A O 1
ATOM 762 N N . PRO A 1 100 ? -7.057 16.392 -18.542 1.00 45.88 100 PRO A N 1
ATOM 763 C CA . PRO A 1 100 ? -7.387 16.703 -19.926 1.00 45.88 100 PRO A CA 1
ATOM 764 C C . PRO A 1 100 ? -6.655 17.958 -20.419 1.00 45.88 100 PRO A C 1
ATOM 766 O O . PRO A 1 100 ? -6.426 18.892 -19.650 1.00 45.88 100 PRO A O 1
ATOM 769 N N . ALA A 1 101 ? -6.316 17.912 -21.710 1.00 42.69 101 ALA A N 1
ATOM 770 C CA . ALA A 1 101 ? -5.632 18.927 -22.512 1.00 42.69 101 ALA A CA 1
ATOM 771 C C . ALA A 1 101 ? -6.190 20.355 -22.391 1.00 42.69 101 ALA A C 1
ATOM 773 O O . ALA A 1 101 ? -7.420 20.510 -22.206 1.00 42.69 101 ALA A O 1
#

Radius of gyration: 22.58 Å; Cα contacts (8 Å, |Δi|>4): 137; chains: 1; bounding box: 56×72×42 Å

Solvent-accessible surface area (backbone atoms only — not comparable to full-atom values): 6427 Å² total; per-residue (Å²): 138,84,85,82,80,82,81,79,80,76,77,82,84,70,82,70,77,75,76,73,70,67,31,32,35,38,41,35,34,76,36,91,52,71,75,49,80,48,80,53,53,41,100,45,67,82,46,39,62,60,46,52,52,51,37,53,51,44,38,51,75,72,66,45,44,74,78,47,75,48,80,52,83,72,28,33,44,34,35,32,38,46,88,61,87,64,46,69,88,67,52,63,79,73,68,81,70,78,74,83,133

Nearest PDB structures (foldseek):
  2ptl-assembly1_A  TM=4.059E-01  e=1.421E-01  Finegoldia magna ATCC 29328
  1mhh-assembly2_F  TM=5.352E-01  e=5.629E-01  Finegoldia magna ATCC 29328
  6b9y-assembly1_E  TM=4.927E-01  e=4.937E-01  Finegoldia magna
  1j8c-assembly1_A  TM=3.198E-01  e=1.832E+00  Homo sapiens
  8ddx-assembly1_D  TM=3.442E-01  e=6.364E+00  Mus musculus

Secondary structure (DSSP, 8-state):
--------------------PPPEEEEEE-SSS---EEEE--SSGGGHHHHHHHHHHHHHHHTPEEEEEEEETTEEEEEEE---TTHHHHSS---------

Organism: Lyophyllum shimeji (NCBI:txid47721)

pLDDT: mean 71.48, std 19.05, range [32.0, 94.25]